Protein AF-A0A8D3E420-F1 (afdb_monomer)

Sequence (60 aa):
FLGSPVDDVNTENRMHKKLLDEMRGKTRVNIGPAFPRWRTLRTRLGIRTDSDLALVLLDR

Radius of gyration: 19.21 Å; Cα contacts (8 Å, |Δi|>4): 12; chains: 1; bounding box: 51×29×39 Å

Foldseek 3Di:
DPDDPVVVVVVVVVVVVVVVVVVVVVVDDPCDPCVVVLVVVCVVVVHDDSSVVVVVVVVD

Solvent-accessible surface area (backbone atoms only — not comparable to full-atom values): 3749 Å² total; per-residue (Å²): 136,80,81,58,75,68,60,54,56,54,50,52,52,52,52,53,50,49,53,52,48,55,63,48,59,78,72,60,80,86,53,70,92,48,40,67,62,50,52,53,50,32,61,76,69,72,50,89,46,71,67,60,51,49,50,65,63,69,80,108

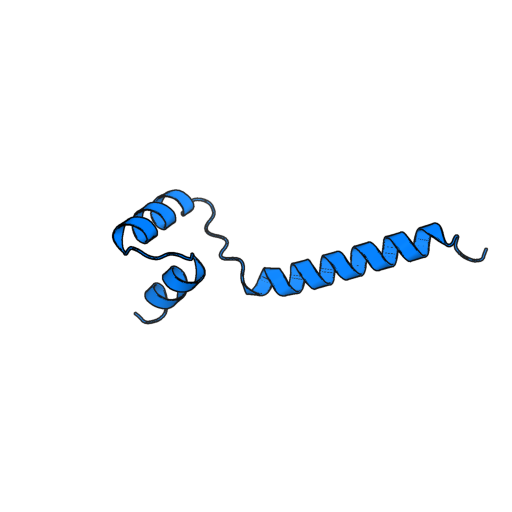Organism: Scophthalmus maximus (NCBI:txid52904)

Secondary structure (DSSP, 8-state):
-PPPHHHHHHHHHHHHHHHHHHHHHTT----GGGHHHHHHHHHHHT---HHHHHHHHH--

Mean predicted aligned error: 11.43 Å

pLDDT: mean 7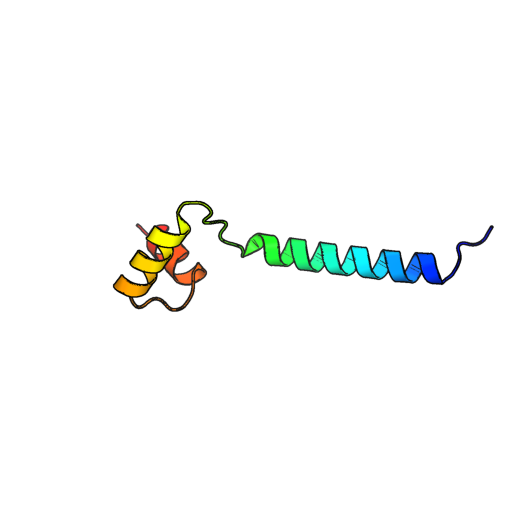9.03, std 12.42, range [49.94, 95.31]

Structure (mmCIF, N/CA/C/O backbone):
data_AF-A0A8D3E420-F1
#
_entry.id   AF-A0A8D3E420-F1
#
loop_
_atom_site.group_PDB
_atom_site.id
_atom_site.type_symbol
_atom_site.label_atom_id
_atom_site.label_alt_id
_atom_site.label_comp_id
_atom_site.label_asym_id
_atom_site.label_entity_id
_atom_site.label_seq_id
_atom_site.pdbx_PDB_ins_code
_atom_site.Cartn_x
_atom_site.Cartn_y
_atom_site.Cartn_z
_atom_site.occupancy
_atom_site.B_iso_or_equiv
_atom_site.auth_seq_id
_atom_site.auth_comp_id
_atom_site.auth_asym_id
_atom_site.auth_atom_id
_atom_site.pdbx_PDB_model_num
ATOM 1 N N . PHE A 1 1 ? 35.827 -18.397 -27.091 1.00 49.94 1 PHE A N 1
ATOM 2 C CA . PHE A 1 1 ? 35.217 -17.257 -26.385 1.00 49.94 1 PHE A CA 1
ATOM 3 C C . PHE A 1 1 ? 34.534 -17.782 -25.132 1.00 49.94 1 PHE A C 1
ATOM 5 O O . PHE A 1 1 ? 33.358 -18.108 -25.174 1.00 49.94 1 PHE A O 1
ATOM 12 N N . LEU A 1 2 ? 35.299 -17.977 -24.055 1.00 53.84 2 LEU A N 1
ATOM 13 C CA . LEU A 1 2 ? 34.722 -18.183 -22.724 1.00 53.84 2 LEU A CA 1
ATOM 14 C C . LEU A 1 2 ? 34.269 -16.798 -22.241 1.00 53.84 2 LEU A C 1
ATOM 16 O O . LEU A 1 2 ? 35.037 -15.845 -22.381 1.00 53.84 2 LEU A O 1
ATOM 20 N N . GLY A 1 3 ? 33.013 -16.673 -21.805 1.00 56.12 3 GLY A N 1
ATOM 21 C CA . GLY A 1 3 ? 32.434 -15.409 -21.341 1.00 56.12 3 GLY A CA 1
ATOM 22 C C . GLY A 1 3 ? 33.285 -14.775 -20.242 1.00 56.12 3 GLY A C 1
ATOM 23 O O . GLY A 1 3 ? 33.911 -15.479 -19.450 1.00 56.12 3 GLY A O 1
ATOM 24 N N . SER A 1 4 ? 33.371 -13.445 -20.241 1.00 54.38 4 SER A N 1
ATOM 25 C CA . SER A 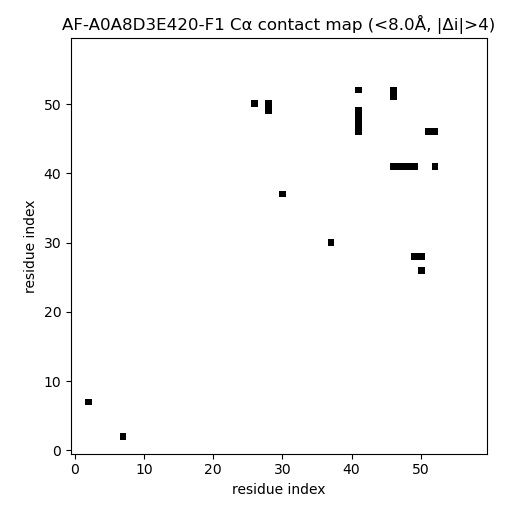1 4 ? 34.193 -12.720 -19.276 1.00 54.38 4 SER A CA 1
ATOM 26 C C . SER A 1 4 ? 33.555 -12.830 -17.883 1.00 54.38 4 SER A C 1
ATOM 28 O O . SER A 1 4 ? 32.344 -12.641 -17.778 1.00 54.38 4 SER A O 1
ATOM 30 N N . PRO A 1 5 ? 34.320 -13.056 -16.797 1.00 62.69 5 PRO A N 1
ATOM 31 C CA . PRO A 1 5 ? 33.783 -13.188 -15.432 1.00 62.69 5 PRO A CA 1
ATOM 32 C C . PRO A 1 5 ? 32.884 -12.024 -14.970 1.00 62.69 5 PRO A C 1
ATOM 34 O O . PRO A 1 5 ? 32.080 -12.161 -14.052 1.00 62.69 5 PRO A O 1
ATOM 37 N N . VAL A 1 6 ? 33.011 -10.862 -15.613 1.00 61.00 6 VAL A N 1
ATOM 38 C CA . VAL A 1 6 ? 32.201 -9.663 -15.356 1.00 61.00 6 VAL A CA 1
ATOM 39 C C . VAL A 1 6 ? 30.751 -9.826 -15.844 1.00 61.00 6 VAL A C 1
ATOM 41 O O . VAL A 1 6 ? 29.829 -9.280 -15.231 1.00 61.00 6 VAL A O 1
ATOM 44 N N . ASP A 1 7 ? 30.531 -10.592 -16.914 1.00 66.19 7 ASP A N 1
ATOM 45 C CA . ASP A 1 7 ? 29.203 -10.832 -17.487 1.00 66.19 7 ASP A CA 1
ATOM 46 C C . ASP A 1 7 ? 28.364 -11.759 -16.592 1.00 66.19 7 ASP A C 1
ATOM 48 O O . ASP A 1 7 ? 27.165 -11.521 -16.401 1.00 66.19 7 ASP A O 1
ATOM 52 N N . ASP A 1 8 ? 29.001 -12.746 -15.956 1.00 64.62 8 ASP A N 1
ATOM 53 C CA . ASP A 1 8 ? 28.344 -13.677 -15.030 1.00 64.62 8 ASP A CA 1
ATOM 54 C C . ASP A 1 8 ? 27.869 -12.972 -13.749 1.00 64.62 8 ASP A C 1
ATOM 56 O O . ASP A 1 8 ? 26.695 -13.072 -13.384 1.00 64.62 8 ASP A O 1
ATOM 60 N N . VAL A 1 9 ? 28.716 -12.142 -13.126 1.00 70.44 9 VAL A N 1
ATOM 61 C CA . VAL A 1 9 ? 28.361 -11.384 -11.905 1.00 70.44 9 VAL A CA 1
ATOM 62 C C . VAL A 1 9 ? 27.218 -10.389 -12.156 1.00 70.44 9 VAL A C 1
ATOM 64 O O . VAL A 1 9 ? 26.350 -10.171 -11.305 1.00 70.44 9 VAL A O 1
ATOM 67 N N . ASN A 1 10 ? 27.176 -9.757 -13.331 1.00 76.56 10 ASN A N 1
ATOM 68 C CA . ASN A 1 10 ? 26.075 -8.862 -13.697 1.00 76.56 10 ASN A CA 1
ATOM 69 C C . ASN A 1 10 ? 24.758 -9.637 -13.880 1.00 76.56 10 ASN A C 1
ATOM 71 O O . ASN A 1 10 ? 23.682 -9.164 -13.500 1.00 76.56 10 ASN A O 1
ATOM 75 N N . THR A 1 11 ? 24.846 -10.846 -14.430 1.00 78.25 11 THR A N 1
ATOM 76 C CA . THR A 1 11 ? 23.694 -11.719 -14.658 1.00 78.25 11 THR A CA 1
ATOM 77 C C . THR A 1 11 ? 23.124 -12.241 -13.337 1.00 78.25 11 THR A C 1
ATOM 79 O O . THR A 1 11 ? 21.917 -12.116 -13.113 1.00 78.25 11 THR A O 1
ATOM 82 N N . GLU A 1 12 ? 23.970 -12.703 -12.412 1.00 77.12 12 GLU A N 1
ATOM 83 C CA . GLU A 1 12 ? 23.556 -13.112 -11.061 1.00 77.12 12 GLU A CA 1
ATOM 84 C C . GLU A 1 12 ? 22.857 -11.980 -10.303 1.00 77.12 12 GLU A C 1
ATOM 86 O O . GLU A 1 12 ? 21.774 -12.173 -9.745 1.00 77.12 12 GLU A O 1
ATOM 91 N N . ASN A 1 13 ? 23.409 -10.765 -10.354 1.00 82.69 13 ASN A N 1
ATOM 92 C CA . ASN A 1 13 ? 22.811 -9.596 -9.712 1.00 82.69 13 ASN A CA 1
ATOM 93 C C . ASN A 1 13 ? 21.428 -9.244 -10.281 1.00 82.69 13 ASN A C 1
ATOM 95 O O . ASN A 1 13 ? 20.532 -8.832 -9.537 1.00 82.69 13 ASN A O 1
ATOM 99 N N . ARG A 1 14 ? 21.217 -9.402 -11.594 1.00 81.12 14 ARG A N 1
ATOM 100 C CA . ARG A 1 14 ? 19.896 -9.196 -12.210 1.00 81.12 14 ARG A CA 1
ATOM 101 C C . ARG A 1 14 ? 18.906 -10.277 -11.803 1.00 81.12 14 ARG A C 1
ATOM 103 O O . ARG A 1 14 ? 17.749 -9.948 -11.553 1.00 81.12 14 ARG A O 1
ATOM 110 N N . MET A 1 15 ? 19.340 -11.534 -11.727 1.00 84.50 15 MET A N 1
ATOM 111 C CA . MET A 1 15 ? 18.487 -12.638 -11.282 1.00 84.50 15 MET A CA 1
ATOM 112 C C . MET A 1 15 ? 18.061 -12.456 -9.823 1.00 84.50 15 MET A C 1
ATOM 114 O O . MET A 1 15 ? 16.873 -12.551 -9.520 1.00 84.50 15 MET A O 1
ATOM 118 N N . HIS A 1 16 ? 18.990 -12.071 -8.945 1.00 84.31 16 HIS A N 1
ATOM 119 C CA . HIS A 1 16 ? 18.686 -11.758 -7.548 1.00 84.31 16 HIS A CA 1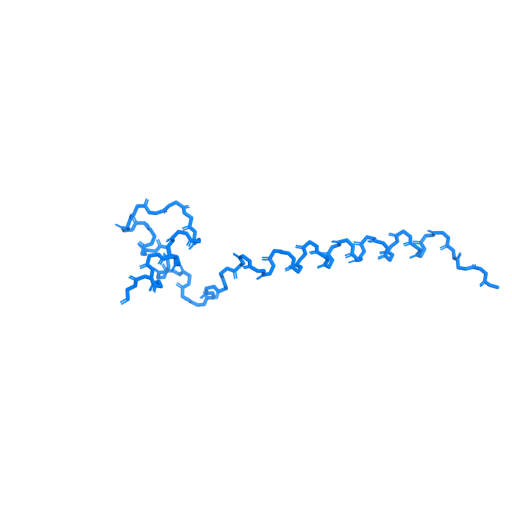
ATOM 120 C C . HIS A 1 16 ? 17.699 -10.595 -7.412 1.00 84.31 16 HIS A C 1
ATOM 122 O O . HIS A 1 16 ? 16.721 -10.693 -6.674 1.00 84.31 16 HIS A O 1
ATOM 128 N N . LYS A 1 17 ? 17.911 -9.500 -8.155 1.00 81.06 17 LYS A N 1
ATOM 129 C CA . LYS A 1 17 ? 16.980 -8.361 -8.166 1.00 81.06 17 LYS A CA 1
ATOM 130 C C . LYS A 1 17 ? 15.591 -8.761 -8.653 1.00 81.06 17 LYS A C 1
ATOM 132 O O . LYS A 1 17 ? 14.617 -8.372 -8.025 1.00 81.06 17 LYS A O 1
ATOM 137 N N . LYS A 1 18 ? 15.495 -9.568 -9.716 1.00 83.88 18 LYS A N 1
ATOM 138 C CA . LYS A 1 18 ? 14.213 -10.089 -10.214 1.00 83.88 18 LYS A CA 1
ATOM 139 C C . LYS A 1 18 ? 13.496 -10.938 -9.172 1.00 83.88 18 LYS A C 1
ATOM 141 O O . LYS A 1 18 ? 12.310 -10.728 -8.966 1.00 83.88 18 LYS A O 1
ATOM 146 N N . LEU A 1 19 ? 14.204 -11.841 -8.494 1.00 83.50 19 LEU A N 1
ATOM 147 C CA . LEU A 1 19 ? 13.613 -12.684 -7.454 1.00 83.50 19 LEU A CA 1
ATOM 148 C C . LEU A 1 19 ? 13.093 -11.841 -6.282 1.00 83.50 19 LEU A C 1
ATOM 150 O O . LEU A 1 19 ? 11.978 -12.047 -5.810 1.00 83.50 19 LEU A O 1
ATOM 154 N N . LEU A 1 20 ? 13.877 -10.854 -5.839 1.00 80.69 20 LEU A N 1
ATOM 155 C CA . LEU A 1 20 ? 13.463 -9.923 -4.790 1.00 80.69 20 LEU A CA 1
ATOM 156 C C . LEU A 1 20 ? 12.264 -9.073 -5.226 1.00 80.69 20 LEU A C 1
ATOM 158 O O . LEU A 1 20 ? 11.347 -8.877 -4.431 1.00 80.69 20 LEU A O 1
ATOM 162 N N . ASP A 1 21 ? 12.244 -8.596 -6.470 1.00 80.25 21 ASP A N 1
ATOM 163 C CA . A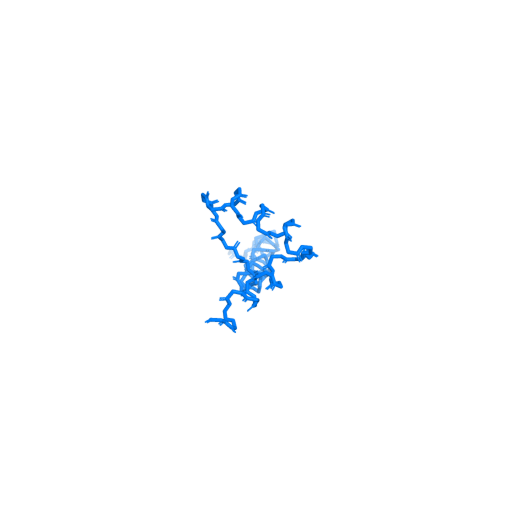SP A 1 21 ? 11.115 -7.849 -7.030 1.00 80.25 21 ASP A CA 1
ATOM 164 C C . ASP A 1 21 ? 9.866 -8.724 -7.174 1.00 80.25 21 ASP A C 1
ATOM 166 O O . ASP A 1 21 ? 8.769 -8.260 -6.883 1.00 80.25 21 ASP A O 1
ATOM 170 N N . GLU A 1 22 ? 10.007 -9.995 -7.543 1.00 77.75 22 GLU A N 1
ATOM 171 C CA . GLU A 1 22 ? 8.901 -10.949 -7.645 1.00 77.75 22 GLU A CA 1
ATOM 172 C C . GLU A 1 22 ? 8.328 -11.294 -6.263 1.00 77.75 22 GLU A C 1
ATOM 174 O O . GLU A 1 22 ? 7.110 -11.306 -6.065 1.00 77.75 22 GLU A O 1
ATOM 179 N N . MET A 1 23 ? 9.198 -11.486 -5.267 1.00 72.31 23 MET A N 1
ATOM 180 C CA . MET A 1 23 ? 8.789 -11.665 -3.873 1.00 72.31 23 MET A CA 1
ATOM 181 C C . MET A 1 23 ? 8.088 -10.418 -3.318 1.00 72.31 23 MET A C 1
ATOM 183 O O . MET A 1 23 ? 7.076 -10.538 -2.627 1.00 72.31 23 MET A O 1
ATOM 187 N N . ARG A 1 24 ? 8.581 -9.218 -3.649 1.00 67.12 24 ARG A N 1
ATOM 188 C CA . ARG A 1 24 ? 7.971 -7.933 -3.254 1.00 67.12 24 ARG A CA 1
ATOM 189 C C . ARG A 1 24 ? 6.703 -7.607 -4.044 1.00 67.12 24 ARG A C 1
ATOM 191 O O . ARG A 1 24 ? 5.828 -6.914 -3.534 1.00 67.12 24 ARG A O 1
ATOM 198 N N . GLY A 1 25 ? 6.571 -8.114 -5.267 1.00 62.44 25 GLY A N 1
ATOM 199 C CA . GLY A 1 25 ? 5.389 -7.943 -6.110 1.00 62.44 25 GLY A CA 1
ATOM 200 C C . GLY A 1 25 ? 4.129 -8.528 -5.472 1.00 62.44 25 GLY A C 1
ATOM 201 O O . GLY A 1 25 ? 3.047 -7.977 -5.648 1.00 62.44 25 GLY A O 1
ATOM 202 N N . LYS A 1 26 ? 4.279 -9.575 -4.650 1.00 61.47 26 LYS A N 1
ATOM 203 C CA . LYS A 1 26 ? 3.177 -10.227 -3.923 1.00 61.47 26 LYS A CA 1
ATOM 204 C C . LYS A 1 26 ? 2.624 -9.404 -2.752 1.00 61.47 26 LYS A C 1
ATOM 206 O O . LYS A 1 26 ? 1.544 -9.712 -2.266 1.00 61.47 26 LYS A O 1
ATOM 211 N N . THR A 1 27 ? 3.333 -8.368 -2.301 1.00 60.78 27 THR A N 1
ATOM 212 C CA . THR A 1 27 ? 2.949 -7.538 -1.142 1.00 60.78 27 THR A CA 1
ATOM 213 C C . THR A 1 27 ? 2.731 -6.063 -1.483 1.00 60.78 27 THR A C 1
ATOM 215 O O . THR A 1 27 ? 2.373 -5.276 -0.606 1.00 60.78 27 THR A O 1
ATOM 218 N N . ARG A 1 28 ? 2.918 -5.652 -2.745 1.00 64.38 28 ARG A N 1
ATOM 219 C CA . ARG A 1 28 ? 2.807 -4.242 -3.138 1.00 64.38 28 ARG A CA 1
ATOM 220 C C . ARG A 1 28 ? 1.369 -3.868 -3.497 1.00 64.38 28 ARG A C 1
ATOM 222 O O . ARG A 1 28 ? 0.873 -4.206 -4.567 1.00 64.38 28 ARG A O 1
ATOM 229 N N . VAL A 1 29 ? 0.723 -3.085 -2.638 1.00 64.69 29 VAL A N 1
ATOM 230 C CA . VAL A 1 29 ? -0.566 -2.454 -2.951 1.00 64.69 29 VAL A CA 1
ATOM 231 C C . VAL A 1 29 ? -0.314 -1.283 -3.915 1.00 64.69 29 VAL A C 1
ATOM 233 O O . VAL A 1 29 ? 0.177 -0.225 -3.521 1.00 64.69 29 VAL A O 1
ATOM 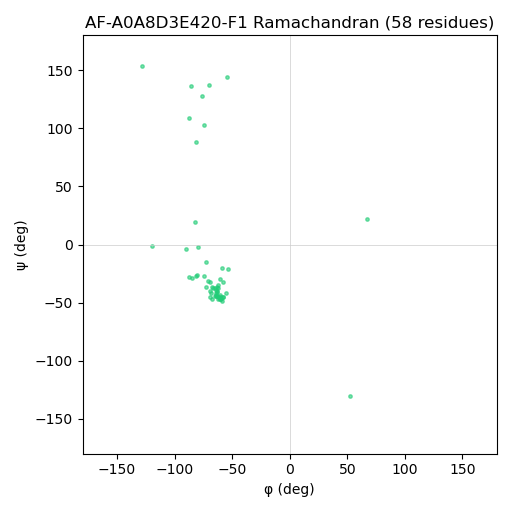236 N N . ASN A 1 30 ? -0.604 -1.462 -5.208 1.00 68.38 30 ASN A N 1
ATOM 237 C CA . ASN A 1 30 ? -0.487 -0.393 -6.208 1.00 68.38 30 ASN A CA 1
ATOM 238 C C . ASN A 1 30 ? -1.731 0.509 -6.162 1.00 68.38 30 ASN A C 1
ATOM 240 O O . ASN A 1 30 ? -2.703 0.290 -6.876 1.00 68.38 30 ASN A O 1
ATOM 244 N N . ILE A 1 31 ? -1.697 1.531 -5.307 1.00 74.12 31 ILE A N 1
ATOM 245 C CA . ILE A 1 31 ? -2.851 2.406 -5.036 1.00 74.12 31 ILE A CA 1
ATOM 246 C C . ILE A 1 31 ? -3.014 3.506 -6.110 1.00 74.12 31 ILE A C 1
ATOM 248 O O . ILE A 1 31 ? -4.121 3.979 -6.371 1.00 74.12 31 ILE A O 1
ATOM 252 N N . GLY A 1 32 ? -1.919 3.917 -6.761 1.00 81.31 32 GLY A N 1
ATOM 253 C CA . GLY A 1 32 ? -1.945 4.871 -7.876 1.00 81.31 32 GLY A CA 1
ATOM 254 C C . GLY A 1 32 ? -2.707 6.173 -7.552 1.00 81.31 32 GLY A C 1
ATOM 255 O O . GLY A 1 32 ? -2.469 6.765 -6.496 1.00 81.31 32 GLY A O 1
ATOM 256 N N . PRO A 1 33 ? -3.650 6.623 -8.406 1.00 86.94 33 PRO A N 1
ATOM 257 C CA . PRO A 1 33 ? -4.440 7.841 -8.178 1.00 86.94 33 PRO A CA 1
ATOM 258 C C . PRO A 1 33 ? -5.262 7.839 -6.882 1.00 86.94 33 PRO A C 1
ATOM 260 O O . PRO A 1 33 ? -5.644 8.899 -6.390 1.00 86.94 33 PRO A O 1
ATOM 263 N N . ALA A 1 34 ? -5.535 6.666 -6.302 1.00 85.31 34 ALA A N 1
ATOM 264 C CA . ALA A 1 34 ? -6.269 6.560 -5.047 1.00 85.31 34 ALA A CA 1
ATOM 265 C C . ALA A 1 34 ? -5.390 6.833 -3.811 1.00 85.31 34 ALA A C 1
ATOM 267 O O . ALA A 1 34 ? -5.913 6.842 -2.697 1.00 85.31 34 ALA A O 1
ATOM 268 N N . PHE A 1 35 ? -4.082 7.084 -3.973 1.00 85.88 35 PHE A N 1
ATOM 269 C CA . PHE A 1 35 ? -3.145 7.254 -2.858 1.00 85.88 35 PHE A CA 1
ATOM 270 C C . PHE A 1 35 ? -3.553 8.346 -1.853 1.00 85.88 35 PHE A C 1
ATOM 272 O O . PHE A 1 35 ? -3.480 8.085 -0.650 1.00 85.88 35 PHE A O 1
ATOM 279 N N . PRO A 1 36 ? -4.061 9.523 -2.273 1.00 90.31 36 PRO A N 1
ATOM 280 C CA . PRO A 1 36 ? -4.553 10.524 -1.330 1.00 90.31 36 PRO A CA 1
ATOM 281 C C . PRO A 1 36 ? -5.716 9.999 -0.478 1.00 90.31 36 PRO A C 1
ATOM 283 O O . PRO A 1 36 ? -5.680 10.101 0.746 1.00 90.31 36 PRO A O 1
ATOM 286 N N . ARG A 1 37 ? -6.708 9.354 -1.109 1.00 90.88 37 ARG A N 1
ATOM 287 C CA . ARG A 1 37 ? -7.867 8.759 -0.419 1.00 90.88 37 ARG A CA 1
ATOM 288 C C . ARG A 1 37 ? -7.440 7.646 0.532 1.00 90.88 37 ARG A C 1
ATOM 290 O O . ARG A 1 37 ? -7.952 7.561 1.644 1.00 90.88 37 ARG A O 1
ATOM 297 N N . TRP A 1 38 ? -6.488 6.826 0.103 1.00 90.50 38 TRP A N 1
ATOM 298 C CA . TRP A 1 38 ? -5.920 5.746 0.897 1.00 90.50 38 TRP A CA 1
ATOM 299 C C . TRP A 1 38 ? -5.218 6.262 2.149 1.00 90.50 38 TRP A C 1
ATOM 301 O O . TRP A 1 38 ? -5.492 5.787 3.248 1.00 90.50 38 TRP A O 1
ATOM 311 N N . ARG A 1 39 ? -4.376 7.294 2.015 1.00 90.75 39 ARG A N 1
ATOM 312 C CA . ARG A 1 39 ? -3.716 7.938 3.157 1.00 90.75 39 ARG A CA 1
ATOM 313 C C . ARG A 1 39 ? -4.737 8.536 4.124 1.00 90.75 39 ARG A C 1
ATOM 315 O O . ARG A 1 39 ? -4.637 8.292 5.322 1.00 90.75 39 ARG A O 1
ATOM 322 N N . THR A 1 40 ? -5.735 9.266 3.622 1.00 93.75 40 THR A N 1
ATOM 323 C CA . THR A 1 40 ? -6.811 9.826 4.457 1.00 93.75 40 THR A CA 1
ATOM 324 C C . THR A 1 40 ? -7.555 8.733 5.218 1.00 93.75 40 THR A C 1
ATOM 326 O O . THR A 1 40 ? -7.795 8.869 6.417 1.00 93.75 40 THR A O 1
ATOM 329 N N . LEU A 1 41 ? -7.895 7.632 4.544 1.00 92.62 41 LEU A N 1
ATOM 330 C CA . LEU A 1 41 ? -8.587 6.504 5.156 1.00 92.62 41 LEU A CA 1
ATOM 331 C C . LEU A 1 41 ? -7.726 5.828 6.229 1.00 92.62 41 LEU A C 1
ATOM 333 O O . LEU A 1 41 ? -8.214 5.568 7.327 1.00 92.62 41 LEU A O 1
ATOM 337 N N . ARG A 1 42 ? -6.440 5.616 5.940 1.00 93.19 42 ARG A N 1
ATOM 338 C CA . ARG A 1 42 ? -5.467 5.047 6.874 1.00 93.19 42 ARG A CA 1
ATOM 339 C C . ARG A 1 42 ? -5.330 5.893 8.139 1.00 93.19 42 ARG A C 1
ATOM 341 O O . ARG A 1 42 ? -5.399 5.351 9.238 1.00 93.19 42 ARG A O 1
ATOM 348 N N . THR A 1 43 ? -5.204 7.214 7.995 1.00 94.44 43 THR A N 1
ATOM 349 C CA . THR A 1 43 ? -5.162 8.147 9.131 1.00 94.44 43 THR A CA 1
ATOM 350 C C . THR A 1 43 ? -6.459 8.107 9.933 1.00 94.44 43 THR A C 1
ATOM 352 O O . THR A 1 43 ? -6.411 8.011 11.155 1.00 94.44 43 THR A O 1
ATOM 355 N N . ARG A 1 44 ? -7.618 8.125 9.263 1.00 95.31 44 ARG A N 1
ATOM 356 C CA . ARG A 1 44 ? -8.929 8.103 9.928 1.00 95.31 44 ARG A CA 1
ATOM 357 C C . ARG A 1 44 ? -9.158 6.829 10.745 1.00 95.31 44 ARG A C 1
ATOM 359 O O . ARG A 1 44 ? -9.814 6.888 11.776 1.00 95.31 44 ARG A O 1
ATOM 366 N N . LEU A 1 45 ? -8.641 5.695 10.276 1.00 92.94 45 LEU A N 1
ATOM 367 C CA . LEU A 1 45 ? -8.770 4.397 10.944 1.00 92.94 45 LEU A CA 1
ATOM 368 C C . LEU A 1 45 ? -7.629 4.101 11.932 1.00 92.94 45 LEU A C 1
ATOM 370 O O . LEU A 1 45 ? -7.661 3.066 12.589 1.00 92.94 45 LEU A O 1
ATOM 374 N N . GLY A 1 46 ? -6.619 4.972 12.040 1.00 94.56 46 GLY A N 1
ATOM 375 C CA . GLY A 1 46 ? -5.463 4.752 12.918 1.00 94.56 46 GLY A CA 1
ATOM 376 C C . GLY A 1 46 ? -4.559 3.588 12.489 1.00 94.56 46 GLY A C 1
ATOM 377 O O . GLY A 1 46 ? -3.831 3.035 13.312 1.00 94.56 46 GLY A O 1
ATOM 378 N N . ILE A 1 47 ? -4.596 3.198 11.212 1.00 93.25 47 ILE A N 1
ATOM 379 C CA . ILE A 1 47 ? -3.905 2.007 10.709 1.00 93.25 47 ILE A CA 1
ATOM 380 C C . ILE A 1 47 ? -2.448 2.326 10.342 1.00 93.25 47 ILE A C 1
ATOM 382 O O . ILE A 1 47 ? -2.133 3.339 9.711 1.00 93.25 47 ILE A O 1
ATOM 386 N N . ARG A 1 48 ? -1.523 1.441 10.730 1.00 87.88 48 ARG A N 1
ATOM 387 C CA . ARG A 1 48 ? -0.083 1.670 10.550 1.00 87.88 48 ARG A CA 1
ATOM 388 C C . ARG A 1 48 ? 0.465 1.213 9.213 1.00 87.88 48 ARG A C 1
ATOM 390 O O . ARG A 1 48 ? 1.439 1.820 8.780 1.00 87.88 48 ARG A O 1
ATOM 397 N N . THR A 1 49 ? -0.115 0.213 8.560 1.00 87.50 49 THR A N 1
ATOM 398 C CA . THR A 1 49 ? 0.409 -0.295 7.287 1.00 87.50 49 THR A CA 1
AT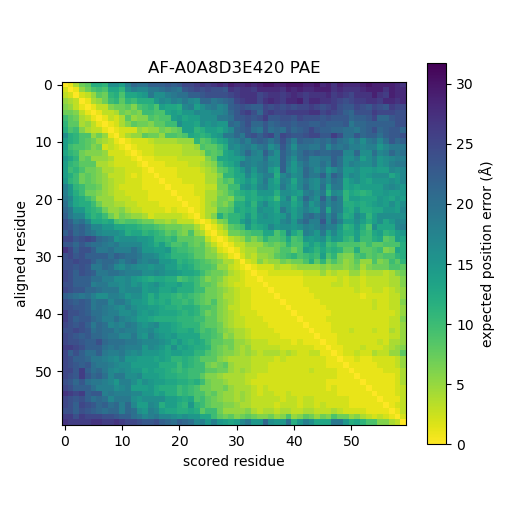OM 399 C C . THR A 1 49 ? -0.669 -0.344 6.214 1.00 87.50 49 THR A C 1
ATOM 401 O O . THR A 1 49 ? -1.861 -0.424 6.503 1.00 87.50 49 THR A O 1
ATOM 404 N N . ASP A 1 50 ? -0.251 -0.261 4.955 1.00 86.25 50 ASP A N 1
ATOM 405 C CA . ASP A 1 50 ? -1.181 -0.362 3.832 1.00 86.25 50 ASP A CA 1
ATOM 406 C C . ASP A 1 50 ? -1.738 -1.795 3.722 1.00 86.25 50 ASP A C 1
ATOM 408 O O . ASP A 1 50 ? -2.912 -1.980 3.423 1.00 86.25 50 ASP A O 1
ATOM 412 N N . SER A 1 51 ? -0.951 -2.811 4.078 1.00 84.94 51 SER A N 1
ATOM 413 C CA . SER A 1 51 ? -1.417 -4.200 4.143 1.00 84.94 51 SER A CA 1
ATOM 414 C C . SER A 1 51 ? -2.570 -4.384 5.134 1.00 84.94 51 SER A C 1
ATOM 416 O O . SER A 1 51 ? -3.576 -4.991 4.783 1.00 84.94 51 SER A O 1
ATOM 418 N N . ASP A 1 52 ? -2.475 -3.801 6.332 1.00 87.56 52 ASP A N 1
A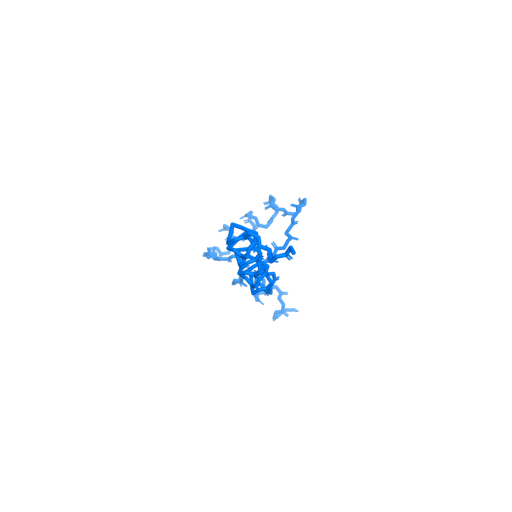TOM 419 C CA . ASP A 1 52 ? -3.547 -3.879 7.336 1.00 87.56 52 ASP A CA 1
ATOM 420 C C . ASP A 1 52 ? -4.824 -3.180 6.852 1.00 87.56 52 ASP A C 1
ATOM 422 O O . ASP A 1 52 ? -5.931 -3.674 7.055 1.00 87.56 52 ASP A O 1
ATOM 426 N N . LEU A 1 53 ? -4.680 -2.032 6.176 1.00 89.62 53 LEU A N 1
ATOM 427 C CA . LEU A 1 53 ? -5.823 -1.333 5.592 1.00 89.62 53 LEU A CA 1
ATOM 428 C C . LEU A 1 53 ? -6.469 -2.165 4.474 1.00 89.62 53 LEU A C 1
ATOM 430 O O . LEU A 1 53 ? -7.693 -2.179 4.365 1.00 89.62 53 LEU A O 1
ATOM 434 N N . ALA A 1 54 ? -5.672 -2.873 3.670 1.00 87.88 54 ALA A N 1
ATOM 435 C CA . ALA A 1 54 ? -6.182 -3.776 2.643 1.00 87.88 54 ALA A CA 1
ATOM 436 C C . ALA A 1 54 ? -6.973 -4.946 3.250 1.00 87.88 54 ALA A C 1
ATOM 438 O O . ALA A 1 54 ? -8.060 -5.234 2.763 1.00 87.88 54 ALA A O 1
ATOM 439 N N . LEU A 1 55 ? -6.481 -5.564 4.331 1.00 88.81 55 LEU A N 1
ATOM 440 C CA . LEU A 1 55 ? -7.192 -6.640 5.038 1.00 88.81 55 LEU A CA 1
ATOM 441 C C . LEU A 1 55 ? -8.558 -6.165 5.553 1.00 88.81 55 LEU A C 1
ATOM 443 O O . LEU A 1 55 ? -9.579 -6.765 5.237 1.00 88.81 55 LEU A O 1
ATOM 447 N N . VAL A 1 56 ? -8.601 -5.008 6.226 1.00 88.75 56 VAL A N 1
ATOM 448 C CA . VAL A 1 56 ? -9.856 -4.412 6.727 1.00 88.75 56 VAL A CA 1
ATOM 449 C C . VAL A 1 56 ? -10.877 -4.147 5.613 1.00 88.75 56 VAL A C 1
ATOM 451 O O . VAL A 1 56 ? -12.080 -4.195 5.863 1.00 88.75 56 VAL A O 1
ATOM 454 N N . LEU A 1 57 ? -10.416 -3.820 4.403 1.00 86.75 57 LEU A N 1
ATOM 455 C CA . LEU A 1 57 ? -11.283 -3.584 3.246 1.00 86.75 57 LEU A CA 1
ATOM 456 C C . LEU A 1 57 ? -11.756 -4.874 2.562 1.00 86.75 57 LEU A C 1
ATOM 458 O O . LEU A 1 57 ? -12.792 -4.828 1.912 1.00 86.75 57 LEU A O 1
ATOM 462 N N . LEU A 1 58 ? -11.003 -5.972 2.666 1.00 86.44 58 LEU A N 1
ATOM 463 C CA . LEU A 1 58 ? -11.345 -7.269 2.067 1.00 86.44 58 LEU A CA 1
ATOM 464 C C . LEU A 1 58 ? -12.277 -8.104 2.956 1.00 86.44 58 LEU A C 1
ATOM 466 O O . LEU A 1 58 ? -13.068 -8.880 2.432 1.00 86.44 58 LEU A O 1
ATOM 470 N N . ASP A 1 59 ? -12.209 -7.927 4.276 1.00 85.00 59 ASP A N 1
ATOM 471 C CA . ASP A 1 59 ? -13.039 -8.644 5.256 1.00 85.00 59 ASP A CA 1
ATOM 472 C C . ASP A 1 59 ? -14.449 -8.022 5.440 1.00 85.00 59 ASP A C 1
ATOM 474 O O . ASP A 1 59 ? -15.105 -8.239 6.464 1.00 85.00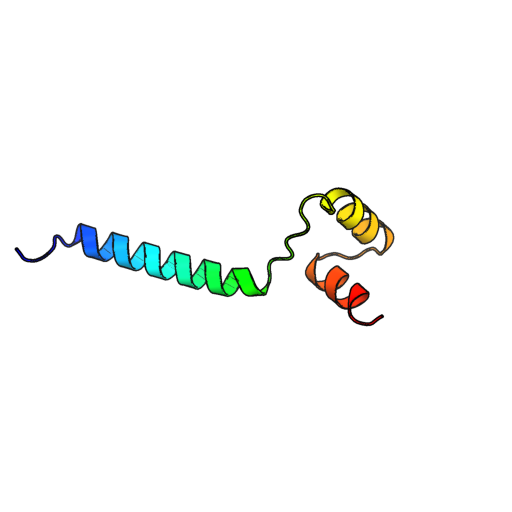 59 ASP A O 1
ATOM 478 N N . ARG A 1 60 ? -14.922 -7.211 4.482 1.00 56.06 60 ARG A N 1
ATOM 479 C CA . ARG A 1 60 ? -16.229 -6.525 4.490 1.00 56.06 60 ARG A CA 1
ATOM 480 C C . ARG A 1 60 ? -16.954 -6.652 3.161 1.00 56.06 60 ARG A C 1
ATOM 482 O O . ARG A 1 60 ? -18.203 -6.638 3.214 1.00 56.06 60 ARG A O 1
#